Protein AF-A0A952HRX8-F1 (afdb_monomer_lite)

Secondary structure (DSSP, 8-state):
-EEEEE----TTS----SEEETTS-B----TTTSS-HHHHHH-SEEEETTEEEEGGGEEE--STTPEEEEPPTTEEEEEEPTTSBBTTT--BHHHHTTTSEEEEEEEE-S--STT----EEEEEEE-

Structure (mmCIF, N/CA/C/O backbone):
data_AF-A0A952HRX8-F1
#
_entry.id   AF-A0A952HRX8-F1
#
loop_
_atom_site.group_PDB
_atom_site.id
_atom_site.type_symbol
_atom_site.label_atom_id
_atom_site.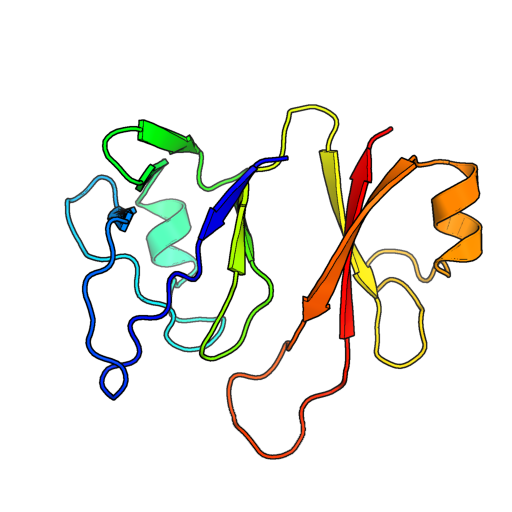label_alt_id
_atom_site.label_comp_id
_atom_site.label_asym_id
_atom_site.label_entity_id
_atom_site.label_seq_id
_atom_site.pdbx_PDB_ins_code
_atom_site.Cartn_x
_atom_site.Cartn_y
_atom_site.Cartn_z
_atom_site.occupancy
_atom_site.B_iso_or_equiv
_atom_site.auth_seq_id
_atom_site.auth_comp_id
_atom_site.auth_asym_id
_atom_site.auth_atom_id
_atom_site.pdbx_PDB_model_num
ATOM 1 N N . MET A 1 1 ? -7.896 -1.847 -7.536 1.00 89.50 1 MET A N 1
ATOM 2 C CA . MET A 1 1 ? -6.519 -1.891 -7.025 1.00 89.50 1 MET A CA 1
ATOM 3 C C . MET A 1 1 ? -5.776 -2.928 -7.821 1.00 89.50 1 MET A C 1
ATOM 5 O O . MET A 1 1 ? -6.394 -3.882 -8.295 1.00 89.50 1 MET A O 1
ATOM 9 N N . LYS A 1 2 ? -4.468 -2.755 -7.988 1.00 91.06 2 LYS A N 1
ATOM 10 C CA . LYS A 1 2 ? -3.624 -3.758 -8.633 1.00 91.06 2 LYS A CA 1
ATOM 11 C C . LYS A 1 2 ? -2.334 -3.938 -7.851 1.00 91.06 2 LYS A C 1
ATOM 13 O O . LYS A 1 2 ? -1.574 -2.990 -7.678 1.00 91.06 2 LYS A O 1
ATOM 18 N N . GLU A 1 3 ? -2.071 -5.164 -7.419 1.00 89.25 3 GLU A N 1
ATOM 19 C CA . GLU A 1 3 ? -0.755 -5.536 -6.909 1.00 89.25 3 GLU A CA 1
ATOM 20 C C . GLU A 1 3 ? 0.238 -5.567 -8.072 1.00 89.25 3 GLU A C 1
ATOM 22 O O . GLU A 1 3 ? 0.064 -6.299 -9.046 1.00 89.25 3 GLU A O 1
ATOM 27 N N . LEU A 1 4 ? 1.281 -4.750 -7.969 1.00 82.81 4 LEU A N 1
ATOM 28 C CA . LEU A 1 4 ? 2.381 -4.686 -8.931 1.00 82.81 4 LEU A CA 1
ATOM 29 C C . LEU A 1 4 ? 3.484 -5.706 -8.605 1.00 82.81 4 LEU A C 1
ATOM 31 O O . LEU A 1 4 ? 4.470 -5.813 -9.329 1.00 82.81 4 LEU A O 1
ATOM 35 N N . GLY A 1 5 ? 3.306 -6.454 -7.514 1.00 78.56 5 GLY A N 1
ATOM 36 C CA . GLY A 1 5 ? 4.221 -7.476 -7.029 1.00 78.56 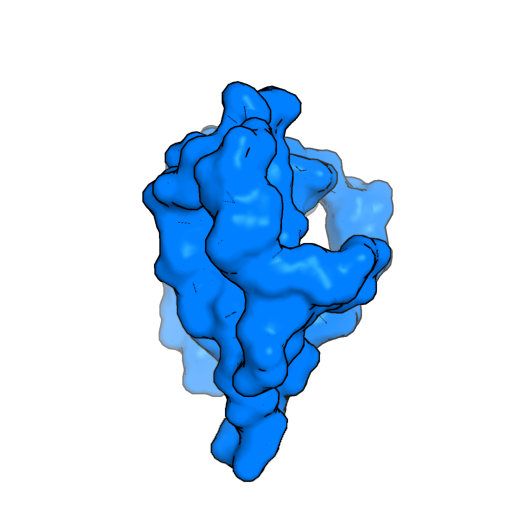5 GLY A CA 1
ATOM 37 C C . GLY A 1 5 ? 5.065 -7.021 -5.840 1.00 78.56 5 GLY A C 1
ATOM 38 O O . GLY A 1 5 ? 4.957 -5.901 -5.333 1.00 78.56 5 GLY A O 1
ATOM 39 N N . VAL A 1 6 ? 5.917 -7.935 -5.375 1.00 73.56 6 VAL A N 1
ATOM 40 C CA . VAL A 1 6 ? 6.896 -7.661 -4.320 1.00 73.56 6 VAL A CA 1
ATOM 41 C C . VAL A 1 6 ? 8.139 -7.071 -4.970 1.00 73.56 6 VAL A C 1
ATOM 43 O O . VAL A 1 6 ? 8.949 -7.794 -5.549 1.00 73.56 6 VAL A O 1
ATOM 46 N N . LEU A 1 7 ? 8.298 -5.754 -4.872 1.00 64.19 7 LEU A N 1
ATOM 47 C CA . LEU A 1 7 ? 9.476 -5.062 -5.387 1.00 64.19 7 LEU A CA 1
ATOM 48 C C . LEU A 1 7 ? 10.460 -4.911 -4.229 1.00 64.19 7 LEU A C 1
ATOM 50 O O . LEU A 1 7 ? 10.427 -3.946 -3.476 1.00 64.19 7 LEU A O 1
ATOM 54 N N . CYS A 1 8 ? 11.282 -5.940 -4.036 1.00 54.81 8 CYS A N 1
ATOM 55 C CA . CYS A 1 8 ? 12.365 -5.977 -3.062 1.00 54.81 8 CYS A CA 1
ATOM 56 C C . CYS A 1 8 ? 13.681 -6.069 -3.817 1.00 54.81 8 CYS A C 1
ATOM 58 O O . CYS A 1 8 ? 13.950 -7.100 -4.427 1.00 54.81 8 CYS A O 1
ATOM 60 N N . ASN A 1 9 ? 14.527 -5.049 -3.711 1.00 47.34 9 ASN A N 1
ATOM 61 C CA . ASN A 1 9 ? 15.869 -5.103 -4.286 1.00 47.34 9 ASN A CA 1
ATOM 62 C C . ASN A 1 9 ? 16.930 -4.667 -3.278 1.00 47.34 9 ASN A C 1
ATOM 64 O O . ASN A 1 9 ? 17.886 -3.983 -3.621 1.00 47.34 9 ASN A O 1
ATOM 68 N N . CYS A 1 10 ? 16.753 -5.076 -2.015 1.00 48.00 10 CYS A N 1
ATOM 69 C CA . CYS A 1 10 ? 17.778 -4.884 -0.999 1.00 48.00 10 CYS A CA 1
ATOM 70 C C . CYS A 1 10 ? 19.125 -5.378 -1.560 1.00 48.00 10 CYS A C 1
ATOM 72 O O . CYS A 1 10 ? 19.159 -6.429 -2.205 1.00 48.00 10 CYS A O 1
ATOM 74 N N . LYS A 1 11 ? 20.251 -4.696 -1.306 1.00 42.28 11 LYS A N 1
ATOM 75 C CA . LYS A 1 11 ? 21.569 -5.136 -1.833 1.00 42.28 11 LYS A CA 1
ATOM 76 C C . LYS A 1 11 ? 21.934 -6.594 -1.488 1.00 42.28 11 LYS A C 1
ATOM 78 O O . LYS A 1 11 ? 22.771 -7.212 -2.142 1.00 42.28 11 LYS A O 1
ATOM 83 N N . PHE A 1 12 ? 21.287 -7.151 -0.458 1.00 47.09 12 PHE A N 1
ATOM 84 C CA . PHE A 1 12 ? 21.402 -8.539 0.008 1.00 47.09 12 PHE A CA 1
ATOM 85 C C . PHE A 1 12 ? 20.334 -9.501 -0.565 1.00 47.09 12 PHE A C 1
ATOM 87 O O . PHE A 1 12 ? 20.344 -10.687 -0.255 1.00 47.09 12 PHE A O 1
ATOM 94 N N . CYS A 1 13 ? 19.376 -8.996 -1.336 1.00 47.66 13 CYS A N 1
ATOM 95 C CA . CYS A 1 13 ? 18.207 -9.657 -1.918 1.00 47.66 13 CYS A CA 1
ATOM 96 C C . CYS A 1 13 ? 18.251 -9.442 -3.422 1.00 47.66 13 CYS A C 1
ATOM 98 O O . CYS A 1 13 ? 17.333 -8.875 -4.008 1.00 47.66 13 CYS A O 1
ATOM 100 N N . ARG A 1 14 ? 19.348 -9.822 -4.068 1.00 46.44 14 ARG A N 1
ATOM 101 C CA . ARG A 1 14 ? 19.333 -9.835 -5.527 1.00 46.44 14 ARG A CA 1
ATOM 102 C C . ARG A 1 14 ? 18.168 -10.703 -5.995 1.00 46.44 14 ARG A C 1
ATOM 104 O O . ARG A 1 14 ? 18.160 -11.884 -5.662 1.00 46.44 14 ARG A O 1
ATOM 111 N N . ALA A 1 15 ? 17.268 -10.144 -6.798 1.00 45.34 15 ALA A N 1
ATOM 112 C CA . ALA A 1 15 ? 16.708 -10.829 -7.961 1.00 45.34 15 ALA A CA 1
ATOM 113 C C . ALA A 1 15 ? 15.783 -9.894 -8.750 1.00 45.34 15 ALA A C 1
ATOM 115 O O . ALA A 1 15 ? 14.789 -9.423 -8.213 1.00 45.34 15 ALA A O 1
ATOM 116 N N . ASN A 1 16 ? 16.091 -9.713 -10.040 1.00 48.50 16 ASN A N 1
ATOM 117 C CA . ASN A 1 16 ? 15.119 -9.509 -11.119 1.00 48.50 16 ASN A CA 1
ATOM 118 C C . ASN A 1 16 ? 13.860 -8.713 -10.749 1.00 48.50 16 ASN A C 1
ATOM 120 O O . ASN A 1 16 ? 12.760 -9.263 -10.748 1.00 48.50 16 ASN A O 1
ATOM 124 N N . SER A 1 17 ? 13.978 -7.412 -10.478 1.00 58.28 17 SER A N 1
ATOM 125 C CA . SER A 1 17 ? 12.769 -6.597 -10.543 1.00 58.28 17 SER A CA 1
ATOM 126 C C . SER A 1 17 ? 12.390 -6.434 -12.018 1.00 58.28 17 SER A C 1
ATOM 128 O O . SER A 1 17 ? 13.221 -6.040 -12.839 1.00 58.28 17 SER A O 1
ATOM 130 N N . ASN A 1 18 ? 11.134 -6.720 -12.359 1.00 68.62 18 ASN A N 1
ATOM 131 C CA . ASN A 1 18 ? 10.526 -6.300 -13.628 1.00 68.62 18 ASN A CA 1
ATOM 132 C C . ASN A 1 18 ? 10.061 -4.832 -13.571 1.00 68.62 18 ASN A C 1
ATOM 134 O O . ASN A 1 18 ? 9.400 -4.348 -14.489 1.00 68.62 18 ASN A O 1
ATOM 138 N N . ALA A 1 19 ? 10.388 -4.137 -12.474 1.00 73.62 19 ALA A N 1
ATOM 139 C CA . ALA A 1 19 ? 10.016 -2.762 -12.205 1.00 73.62 19 ALA A CA 1
ATOM 140 C C . ALA A 1 19 ? 11.204 -1.806 -12.379 1.00 73.62 19 ALA A C 1
ATOM 142 O O . ALA A 1 19 ? 12.290 -2.032 -11.830 1.00 73.62 19 ALA A O 1
ATOM 143 N N . ARG A 1 20 ? 10.993 -0.723 -13.122 1.00 74.06 20 ARG A N 1
ATOM 144 C CA . ARG A 1 20 ? 11.966 0.352 -13.355 1.00 74.06 20 ARG A CA 1
ATOM 145 C C . ARG A 1 20 ? 11.319 1.713 -13.124 1.00 74.06 20 ARG A C 1
ATOM 147 O O . ARG A 1 20 ? 10.121 1.862 -13.346 1.00 74.06 20 ARG A O 1
ATOM 154 N N . PHE A 1 21 ? 12.095 2.703 -12.716 1.00 75.44 21 PHE A N 1
ATOM 155 C CA . PHE A 1 21 ? 11.690 4.101 -12.816 1.00 75.44 21 PHE A CA 1
ATOM 156 C C . PHE A 1 21 ? 11.692 4.561 -14.282 1.00 75.44 21 PHE A C 1
ATOM 158 O O . PHE A 1 21 ? 12.195 3.871 -15.172 1.00 75.44 21 PHE A O 1
ATOM 165 N N . GLU A 1 22 ? 11.119 5.734 -14.550 1.00 74.12 22 GLU A N 1
ATOM 166 C CA . GLU A 1 22 ? 11.076 6.319 -15.896 1.00 74.12 22 GLU A CA 1
ATOM 167 C C . GLU A 1 22 ? 12.473 6.527 -16.502 1.00 74.12 22 GLU A C 1
ATOM 169 O O . GLU A 1 22 ? 12.655 6.345 -17.704 1.00 74.12 22 GLU A O 1
ATOM 174 N N . ASN A 1 23 ? 13.465 6.847 -15.671 1.00 72.19 23 ASN A N 1
ATOM 175 C CA . ASN A 1 23 ? 14.861 7.000 -16.080 1.00 72.19 23 ASN A CA 1
ATOM 176 C C . ASN A 1 23 ? 15.591 5.664 -16.356 1.00 72.19 23 ASN A C 1
ATOM 178 O O . ASN A 1 23 ? 16.751 5.684 -16.761 1.00 72.19 23 ASN A O 1
ATOM 182 N N . GLY A 1 24 ? 14.926 4.517 -16.168 1.00 68.06 24 GLY A N 1
ATOM 183 C CA . GLY A 1 24 ? 15.490 3.186 -16.392 1.00 68.06 24 GLY A CA 1
ATOM 184 C C . GLY A 1 24 ? 16.197 2.573 -15.182 1.00 68.06 24 GLY A C 1
ATOM 185 O O . GLY A 1 24 ? 16.638 1.425 -15.276 1.00 68.06 24 GLY A O 1
ATOM 186 N N . ASP A 1 25 ? 16.263 3.276 -14.050 1.00 68.88 25 ASP A N 1
ATOM 187 C CA . ASP A 1 25 ? 16.852 2.744 -12.823 1.00 68.88 25 ASP A CA 1
ATOM 188 C C . ASP A 1 25 ? 15.946 1.665 -12.204 1.00 68.88 25 ASP A C 1
ATOM 190 O O . ASP A 1 25 ? 14.715 1.727 -12.323 1.00 68.88 25 ASP A O 1
ATOM 194 N N . PRO A 1 26 ? 16.510 0.629 -11.558 1.00 65.38 26 PRO A N 1
ATOM 195 C CA . PRO A 1 26 ? 15.713 -0.337 -10.815 1.00 65.38 26 PRO A CA 1
ATOM 196 C C . PRO A 1 26 ? 14.936 0.342 -9.687 1.00 65.38 26 PRO A C 1
ATOM 198 O O . PRO A 1 26 ? 15.455 1.209 -8.992 1.00 65.38 26 PRO A O 1
ATOM 201 N N . VAL A 1 27 ? 13.696 -0.102 -9.465 1.00 67.56 27 VAL A N 1
ATOM 202 C CA . VAL A 1 27 ? 12.973 0.267 -8.243 1.00 67.56 27 VAL A CA 1
ATOM 203 C C . VAL A 1 27 ? 13.612 -0.481 -7.074 1.00 67.56 27 VAL A C 1
ATOM 205 O O . VAL A 1 27 ? 13.522 -1.710 -6.992 1.00 67.56 27 VAL A O 1
ATOM 208 N N . GLU A 1 28 ? 14.290 0.251 -6.194 1.00 57.19 28 GLU A N 1
ATOM 209 C CA . GLU A 1 28 ? 14.902 -0.282 -4.980 1.00 57.19 28 GLU A CA 1
ATOM 210 C C . GLU A 1 28 ? 13.959 -0.085 -3.791 1.00 57.19 28 GLU A C 1
ATOM 212 O O . GLU A 1 28 ? 13.431 0.997 -3.562 1.00 57.19 28 GLU A O 1
ATOM 217 N N . ALA A 1 29 ? 13.742 -1.149 -3.019 1.00 49.06 29 ALA A N 1
ATOM 218 C CA . ALA A 1 29 ? 13.116 -1.056 -1.704 1.00 49.06 29 ALA A CA 1
ATOM 219 C C . ALA A 1 29 ? 14.210 -1.077 -0.640 1.00 49.06 29 ALA A C 1
ATOM 221 O O . ALA A 1 29 ? 14.287 -2.011 0.157 1.00 49.06 29 ALA A O 1
ATOM 222 N N . ASP A 1 30 ? 15.101 -0.092 -0.671 1.00 46.34 30 ASP A N 1
ATOM 223 C CA . ASP A 1 30 ? 15.856 0.223 0.535 1.00 46.34 30 ASP A CA 1
ATOM 224 C C . ASP A 1 30 ? 14.983 1.143 1.390 1.00 46.34 30 ASP A C 1
ATOM 226 O O . ASP A 1 30 ? 14.284 1.995 0.839 1.00 46.34 30 ASP A O 1
ATOM 230 N N . ASP A 1 31 ? 14.990 0.860 2.704 1.00 40.06 31 ASP A N 1
ATOM 231 C CA . ASP A 1 31 ? 14.356 1.517 3.866 1.00 40.06 31 ASP A CA 1
ATOM 232 C C . ASP A 1 31 ? 13.448 2.701 3.523 1.00 40.06 31 ASP A C 1
ATOM 234 O O . ASP A 1 31 ? 13.907 3.566 2.814 1.00 40.06 31 ASP A O 1
ATOM 238 N N . TYR A 1 32 ? 12.221 2.789 4.052 1.00 38.50 32 TYR A N 1
ATOM 239 C CA . TYR A 1 32 ? 11.123 3.763 3.788 1.00 38.50 32 TYR A CA 1
ATOM 240 C C . TYR A 1 32 ? 11.472 5.212 3.309 1.00 38.50 32 TYR A C 1
ATOM 242 O O . TYR A 1 32 ? 10.621 5.896 2.750 1.00 38.50 32 TYR A O 1
ATOM 250 N N . ASN A 1 33 ? 12.715 5.666 3.480 1.00 40.88 33 ASN A N 1
ATOM 251 C CA . ASN A 1 33 ? 13.354 6.876 2.967 1.00 40.88 33 ASN A CA 1
ATOM 252 C C . ASN A 1 33 ? 14.234 6.744 1.687 1.00 40.88 33 ASN A C 1
ATOM 254 O O . ASN A 1 33 ? 14.820 7.755 1.304 1.00 40.88 33 ASN A O 1
ATOM 258 N N . THR A 1 34 ? 14.391 5.578 1.041 1.00 41.12 34 THR A N 1
ATOM 259 C CA . THR A 1 34 ? 15.378 5.360 -0.056 1.00 41.12 34 THR A CA 1
ATOM 260 C C . THR A 1 34 ? 14.801 4.999 -1.426 1.00 41.12 34 THR A C 1
ATOM 262 O O . THR A 1 34 ? 15.550 4.998 -2.394 1.00 41.12 34 THR A O 1
ATOM 265 N N . VAL A 1 35 ? 13.475 4.881 -1.565 1.00 48.53 35 VAL A N 1
ATOM 266 C CA . VAL A 1 35 ? 12.827 5.632 -2.657 1.00 48.53 35 VAL A CA 1
ATOM 267 C C . VAL A 1 35 ? 12.657 7.013 -2.073 1.00 48.53 35 VAL A C 1
ATOM 269 O O . VAL A 1 35 ? 11.631 7.331 -1.468 1.00 48.53 35 VAL A O 1
ATOM 272 N N . SER A 1 36 ? 13.748 7.765 -2.065 1.00 45.09 36 SER A N 1
ATOM 273 C CA . SER A 1 36 ? 13.757 9.036 -1.365 1.00 45.09 36 SER A CA 1
ATOM 274 C C . SER A 1 36 ? 12.650 9.907 -1.952 1.00 45.09 36 SER A C 1
ATOM 276 O O . SER A 1 36 ? 12.265 9.751 -3.110 1.00 45.09 36 SER A O 1
ATOM 278 N N . LEU A 1 37 ? 12.083 10.822 -1.170 1.00 43.56 37 LEU A N 1
ATOM 279 C CA . LEU A 1 37 ? 11.151 11.829 -1.699 1.00 43.56 37 LEU A CA 1
ATOM 280 C C . LEU A 1 37 ? 11.684 12.469 -3.006 1.00 43.56 37 LEU A C 1
ATOM 282 O O . LEU A 1 37 ? 10.907 12.781 -3.902 1.00 43.56 37 LEU A O 1
ATOM 286 N N . TYR A 1 38 ? 13.010 12.511 -3.160 1.00 41.41 38 TYR A N 1
ATOM 287 C CA . TYR A 1 38 ? 13.755 12.827 -4.378 1.00 41.41 38 TYR A CA 1
ATOM 288 C C . TYR A 1 38 ? 13.368 12.003 -5.625 1.00 41.41 38 TYR A C 1
ATOM 290 O O . TYR A 1 38 ? 13.234 12.563 -6.710 1.00 41.41 38 TYR A O 1
ATOM 298 N N . ASP A 1 39 ? 13.172 10.689 -5.502 1.00 54.44 39 ASP A N 1
ATOM 299 C CA . ASP A 1 39 ? 12.791 9.809 -6.610 1.00 54.44 39 ASP A CA 1
ATOM 300 C C . ASP A 1 39 ? 11.323 10.002 -6.990 1.00 54.44 39 ASP A C 1
ATOM 302 O O . ASP A 1 39 ? 10.988 9.894 -8.169 1.00 54.44 39 ASP A O 1
ATOM 306 N N . ARG A 1 40 ? 10.462 10.362 -6.021 1.00 54.47 40 ARG A N 1
ATOM 307 C CA . ARG A 1 40 ? 9.056 10.730 -6.270 1.00 54.47 40 ARG A CA 1
ATOM 308 C C . ARG A 1 40 ? 8.907 12.076 -6.968 1.00 54.47 40 ARG A C 1
ATOM 310 O O . ARG A 1 40 ? 8.029 12.229 -7.810 1.00 54.47 40 ARG A O 1
ATOM 317 N N . GLU A 1 41 ? 9.758 13.037 -6.632 1.00 54.78 41 GLU A N 1
ATOM 318 C CA . GLU A 1 41 ? 9.767 14.353 -7.277 1.00 54.78 41 GLU A CA 1
ATOM 319 C C . GLU A 1 41 ? 10.363 14.303 -8.689 1.00 54.78 41 GLU A C 1
ATOM 321 O O . GLU A 1 41 ? 9.943 15.061 -9.565 1.00 54.78 41 GLU A O 1
ATOM 326 N N . LYS A 1 42 ? 11.315 13.394 -8.939 1.00 61.88 42 LYS A N 1
ATOM 327 C CA . LYS A 1 42 ? 11.967 13.251 -10.247 1.00 61.88 42 LYS A CA 1
ATOM 328 C C . LYS A 1 42 ? 11.269 12.294 -11.206 1.00 61.88 42 LYS A C 1
ATOM 330 O O . LYS A 1 42 ? 11.345 12.517 -12.413 1.00 61.88 42 LYS A O 1
ATOM 335 N N . ASN A 1 43 ? 10.605 11.250 -10.709 1.00 67.12 43 ASN A N 1
ATOM 336 C CA . ASN A 1 43 ? 9.975 10.234 -11.549 1.00 67.12 43 ASN A CA 1
ATOM 337 C C . ASN A 1 43 ? 8.453 10.315 -11.467 1.00 67.12 43 ASN A C 1
ATOM 339 O O . ASN A 1 43 ? 7.857 10.193 -10.400 1.00 67.12 43 ASN A O 1
ATOM 343 N N . LYS A 1 44 ? 7.802 10.444 -12.625 1.00 79.44 44 LYS A N 1
ATOM 344 C CA . LYS A 1 44 ? 6.335 10.485 -12.702 1.00 79.44 44 LYS A CA 1
ATOM 345 C C . LYS A 1 44 ? 5.707 9.093 -12.640 1.00 79.44 44 LYS A C 1
ATOM 347 O O . LYS A 1 44 ? 4.563 8.947 -12.205 1.00 79.44 44 LYS A O 1
ATOM 352 N N . TYR A 1 45 ? 6.450 8.074 -13.072 1.00 82.81 45 TYR A N 1
ATOM 353 C CA . TYR A 1 45 ? 5.948 6.718 -13.253 1.00 82.81 45 TYR A CA 1
ATOM 354 C C . TYR A 1 45 ? 6.953 5.665 -12.795 1.00 82.81 45 TYR A C 1
ATOM 356 O O . TYR A 1 45 ? 8.167 5.870 -12.872 1.00 82.81 45 TYR A O 1
ATOM 364 N N . ILE A 1 46 ? 6.425 4.499 -12.434 1.00 82.19 46 ILE A N 1
ATOM 365 C CA . ILE A 1 46 ? 7.166 3.239 -12.491 1.00 82.19 46 ILE A CA 1
ATOM 366 C C . ILE A 1 46 ? 6.662 2.418 -13.672 1.00 82.19 46 ILE A C 1
ATOM 368 O O . ILE A 1 46 ? 5.480 2.447 -14.009 1.00 82.19 46 ILE A O 1
ATOM 372 N N . ILE A 1 47 ? 7.561 1.688 -14.310 1.00 84.94 47 ILE A N 1
ATOM 373 C CA . ILE A 1 47 ? 7.271 0.764 -15.395 1.00 84.94 47 ILE A CA 1
ATOM 374 C C . ILE A 1 47 ? 7.371 -0.636 -14.818 1.00 84.94 47 ILE A C 1
ATOM 376 O O . ILE A 1 47 ? 8.454 -1.027 -14.398 1.00 84.94 47 ILE A O 1
ATOM 380 N N . VAL A 1 48 ? 6.272 -1.383 -14.812 1.00 84.25 48 VAL A N 1
ATOM 381 C CA . VAL A 1 48 ? 6.234 -2.786 -14.376 1.00 84.25 48 VAL A CA 1
ATOM 382 C C . VAL A 1 48 ? 5.724 -3.622 -15.537 1.00 84.25 48 VAL A C 1
ATOM 384 O O . VAL A 1 48 ? 4.647 -3.338 -16.064 1.00 84.25 48 VAL A O 1
ATOM 387 N N . ASP A 1 49 ? 6.522 -4.599 -15.975 1.00 84.50 49 ASP A N 1
ATOM 388 C CA . ASP A 1 49 ? 6.215 -5.457 -17.133 1.00 84.50 49 ASP A CA 1
ATOM 389 C C . ASP A 1 49 ? 5.830 -4.649 -18.395 1.00 84.50 49 ASP A C 1
ATOM 391 O O . ASP A 1 49 ? 4.916 -4.995 -19.140 1.00 84.50 49 ASP A O 1
ATOM 395 N N . GLY A 1 50 ? 6.506 -3.515 -18.618 1.00 85.19 50 GLY A N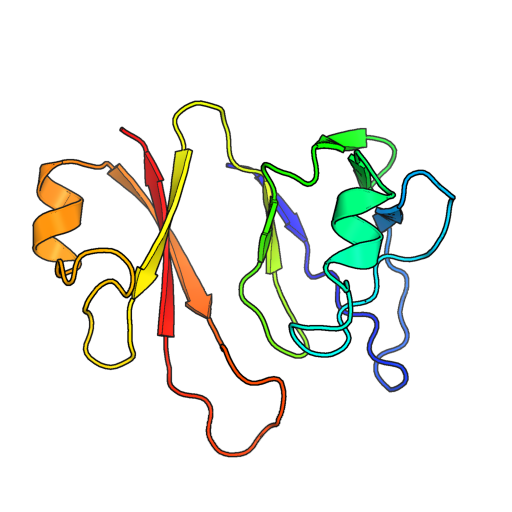 1
ATOM 396 C CA . GLY A 1 50 ? 6.266 -2.620 -19.759 1.00 85.19 50 GLY A CA 1
ATOM 397 C C . GLY A 1 50 ? 5.085 -1.6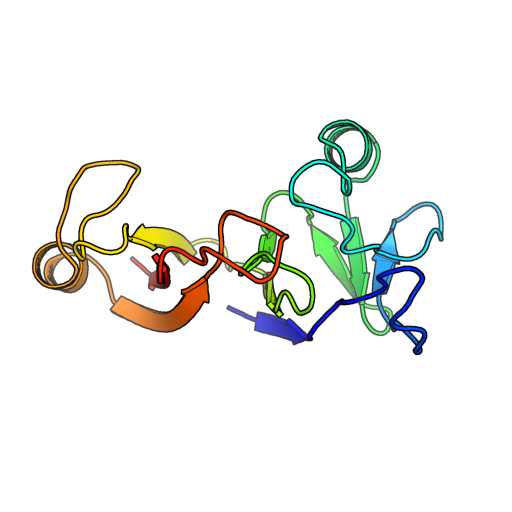52 -19.606 1.00 85.19 50 GLY A C 1
ATOM 398 O O . GLY A 1 50 ? 4.884 -0.804 -20.474 1.00 85.19 50 GLY A O 1
ATOM 399 N N . VAL A 1 51 ? 4.331 -1.715 -18.505 1.00 89.56 51 VAL A N 1
ATOM 400 C CA . VAL A 1 51 ? 3.187 -0.829 -18.235 1.00 89.56 51 VAL A CA 1
ATOM 401 C C . VAL A 1 51 ? 3.586 0.293 -17.279 1.00 89.56 51 VAL A C 1
ATOM 403 O O . VAL A 1 51 ? 4.189 0.036 -16.240 1.00 89.56 51 VAL A O 1
ATOM 406 N N . LYS A 1 52 ? 3.228 1.540 -17.614 1.00 89.56 52 LYS A N 1
ATOM 407 C CA . LYS A 1 52 ? 3.475 2.728 -16.779 1.00 89.56 52 LYS A CA 1
ATOM 408 C C . LYS A 1 52 ? 2.384 2.901 -15.719 1.00 89.56 52 LYS A C 1
ATOM 410 O O . LYS A 1 52 ? 1.212 3.021 -16.064 1.00 89.56 52 LYS A O 1
ATOM 415 N N . TYR A 1 53 ? 2.788 3.020 -14.458 1.00 87.88 53 TYR A N 1
ATOM 416 C CA . TYR A 1 53 ? 1.923 3.323 -13.318 1.00 87.88 53 TYR A CA 1
ATOM 417 C C . TYR A 1 53 ? 2.344 4.650 -12.670 1.00 87.88 53 TYR A C 1
ATOM 419 O O . TYR A 1 53 ? 3.518 4.796 -12.319 1.00 87.88 53 TYR A O 1
ATOM 427 N N . PRO A 1 54 ? 1.428 5.624 -12.511 1.00 87.88 54 PRO A N 1
ATOM 428 C CA . PRO A 1 54 ? 1.704 6.892 -11.838 1.00 87.88 54 PRO A CA 1
ATOM 429 C C . PRO A 1 54 ? 2.150 6.699 -10.387 1.00 87.88 54 PRO A C 1
ATOM 431 O O . PRO A 1 54 ? 1.437 6.100 -9.581 1.00 87.88 54 PRO A O 1
ATOM 434 N N . LEU A 1 55 ? 3.316 7.243 -10.039 1.00 81.56 55 LEU A N 1
ATOM 435 C CA . LEU A 1 55 ? 3.936 7.022 -8.729 1.00 81.56 55 LEU A CA 1
ATOM 436 C C . LEU A 1 55 ? 3.146 7.663 -7.573 1.00 81.56 55 LEU A C 1
ATOM 438 O O . LEU A 1 55 ? 3.155 7.151 -6.459 1.00 81.56 55 LEU A O 1
ATOM 442 N N . ASN A 1 56 ? 2.397 8.736 -7.840 1.00 82.81 56 ASN A N 1
ATOM 443 C CA . ASN A 1 56 ? 1.520 9.392 -6.862 1.00 82.81 56 ASN A CA 1
ATOM 444 C C . ASN A 1 56 ? 0.301 8.550 -6.442 1.00 82.81 56 ASN A C 1
ATOM 446 O O . ASN A 1 56 ? -0.370 8.900 -5.477 1.00 82.81 56 ASN A O 1
ATOM 450 N N . ARG A 1 57 ? 0.006 7.463 -7.163 1.00 87.31 57 ARG A N 1
ATOM 451 C CA . ARG A 1 57 ? -1.100 6.533 -6.880 1.00 87.31 57 ARG A CA 1
ATOM 452 C C . ARG A 1 57 ? -0.608 5.169 -6.418 1.00 87.31 57 ARG A C 1
ATOM 454 O O . ARG A 1 57 ? -1.362 4.200 -6.411 1.00 87.31 57 ARG A O 1
ATOM 461 N N . ILE A 1 58 ? 0.670 5.085 -6.068 1.00 84.88 58 ILE A N 1
ATOM 462 C CA . ILE A 1 58 ? 1.299 3.856 -5.619 1.00 84.88 58 ILE A CA 1
ATOM 463 C C . ILE A 1 58 ? 1.563 3.941 -4.126 1.00 84.88 58 ILE A C 1
ATOM 465 O O . ILE A 1 58 ? 2.188 4.878 -3.625 1.00 84.88 58 ILE A O 1
ATOM 469 N N . VAL A 1 59 ? 1.105 2.913 -3.426 1.00 83.38 59 VAL A N 1
ATOM 470 C CA . VAL A 1 59 ? 1.384 2.680 -2.012 1.00 83.38 59 VAL A CA 1
ATOM 471 C C . VAL A 1 59 ? 2.112 1.357 -1.860 1.00 83.38 59 VAL A C 1
ATOM 473 O O . VAL A 1 59 ? 2.124 0.526 -2.770 1.00 83.38 59 VAL A O 1
ATOM 476 N N . HIS A 1 60 ? 2.757 1.159 -0.717 1.00 81.12 60 HIS A N 1
ATOM 477 C CA . HIS A 1 60 ? 3.523 -0.052 -0.490 1.00 81.12 60 HIS A CA 1
ATOM 478 C C . HIS A 1 60 ? 3.499 -0.459 0.985 1.00 81.12 60 HIS A C 1
ATOM 480 O O . HIS A 1 60 ? 3.457 0.398 1.868 1.00 81.12 60 HIS A O 1
ATOM 486 N N . THR A 1 61 ? 3.541 -1.760 1.266 1.00 76.62 61 THR A N 1
ATOM 487 C CA . THR A 1 61 ? 3.386 -2.297 2.634 1.00 76.62 61 THR A CA 1
ATOM 488 C C . THR A 1 61 ? 4.588 -2.029 3.551 1.00 76.62 61 THR A C 1
ATOM 490 O O . THR A 1 61 ? 4.494 -2.177 4.768 1.00 76.62 61 THR A O 1
ATOM 493 N N . GLY A 1 62 ? 5.708 -1.572 2.990 1.00 71.19 62 GLY A N 1
ATOM 494 C CA . GLY A 1 62 ? 6.923 -1.235 3.727 1.00 71.19 62 GLY A CA 1
ATOM 495 C C . GLY A 1 62 ? 7.801 -2.450 4.040 1.00 71.19 62 GLY A C 1
ATOM 496 O O . GLY A 1 62 ? 7.453 -3.603 3.781 1.00 71.19 62 GLY A O 1
ATOM 497 N N . GLY A 1 63 ? 8.990 -2.182 4.581 1.00 63.16 63 GLY A N 1
ATOM 498 C CA . GLY A 1 63 ? 9.984 -3.203 4.912 1.00 63.16 63 GLY A CA 1
ATOM 499 C C . GLY A 1 63 ? 10.711 -3.818 3.707 1.00 63.16 63 GLY A C 1
ATOM 500 O O . GLY A 1 63 ? 10.554 -3.414 2.558 1.00 63.16 63 GLY A O 1
ATOM 501 N N . ARG A 1 64 ? 11.539 -4.832 3.997 1.00 59.53 64 ARG A N 1
ATOM 502 C CA . ARG A 1 64 ? 12.447 -5.469 3.027 1.00 59.53 64 ARG A CA 1
ATOM 503 C C . ARG A 1 64 ? 11.705 -6.149 1.874 1.00 59.53 64 ARG A C 1
ATOM 505 O O . ARG A 1 64 ? 12.233 -6.182 0.780 1.00 59.53 64 ARG A O 1
ATOM 512 N N . ARG A 1 65 ? 10.504 -6.693 2.101 1.00 64.44 65 ARG A N 1
ATOM 513 C CA . ARG A 1 65 ? 9.655 -7.346 1.084 1.00 64.44 65 ARG A CA 1
ATOM 514 C C . ARG A 1 65 ? 8.318 -6.627 0.957 1.00 64.44 65 ARG A C 1
ATOM 516 O O . ARG A 1 65 ? 7.273 -7.181 1.278 1.00 64.44 65 ARG A O 1
ATOM 523 N N . SER A 1 66 ? 8.388 -5.380 0.514 1.00 73.00 66 SER A N 1
ATOM 524 C CA . SER A 1 66 ? 7.213 -4.536 0.343 1.00 73.00 66 SER A CA 1
ATOM 525 C C . SER A 1 66 ? 6.395 -4.972 -0.877 1.00 73.00 66 SER A C 1
ATOM 527 O O . SER A 1 66 ? 6.943 -5.130 -1.972 1.00 73.00 66 SER A O 1
ATOM 529 N N . VAL A 1 67 ? 5.088 -5.159 -0.697 1.00 80.00 67 VAL A N 1
ATOM 530 C CA . VAL A 1 67 ? 4.135 -5.310 -1.802 1.00 80.00 67 VAL A CA 1
ATOM 531 C C . VAL A 1 67 ? 3.813 -3.915 -2.309 1.00 80.00 67 VAL A C 1
ATOM 533 O O . VAL A 1 67 ? 3.414 -3.057 -1.525 1.00 80.00 67 VAL A O 1
ATOM 536 N N . TRP A 1 68 ? 4.000 -3.687 -3.605 1.00 83.56 68 TRP A N 1
ATOM 537 C CA . TRP A 1 68 ? 3.670 -2.423 -4.255 1.00 83.56 68 TRP A CA 1
ATOM 538 C C . TRP A 1 68 ? 2.285 -2.513 -4.879 1.00 83.56 68 TRP A C 1
ATOM 540 O O . TRP A 1 68 ? 1.958 -3.486 -5.559 1.00 83.56 68 TRP A O 1
ATOM 550 N N . ILE A 1 69 ? 1.460 -1.504 -4.629 1.00 87.69 69 ILE A N 1
ATOM 551 C CA . ILE A 1 69 ? 0.031 -1.529 -4.922 1.00 87.69 69 ILE A CA 1
ATOM 552 C C . ILE A 1 69 ? -0.320 -0.236 -5.648 1.00 87.69 69 ILE A C 1
ATOM 554 O O . ILE A 1 69 ? -0.079 0.855 -5.136 1.00 87.69 69 ILE A O 1
ATOM 558 N N . PHE A 1 70 ? -0.895 -0.361 -6.839 1.00 91.44 70 PHE A N 1
ATOM 559 C CA . PHE A 1 70 ? -1.503 0.748 -7.562 1.00 91.44 70 PHE A CA 1
ATOM 560 C C . PHE A 1 70 ? -2.970 0.909 -7.147 1.00 91.44 70 PHE A C 1
ATOM 562 O O . PHE A 1 70 ? -3.731 -0.066 -7.147 1.00 91.44 70 PHE A O 1
ATOM 569 N N . LEU A 1 71 ? -3.350 2.142 -6.813 1.00 92.25 71 LEU A N 1
ATOM 570 C CA . LEU A 1 71 ? -4.703 2.526 -6.421 1.00 92.25 71 LEU A CA 1
ATOM 571 C C . LEU A 1 71 ? -5.478 3.103 -7.610 1.00 92.25 71 LEU A C 1
ATOM 573 O O . LEU A 1 71 ? -4.992 3.996 -8.316 1.00 92.25 71 LEU A O 1
ATOM 577 N N . GLU A 1 72 ? -6.701 2.616 -7.815 1.00 93.50 72 GLU A N 1
ATOM 578 C CA . GLU A 1 72 ? -7.669 3.188 -8.756 1.00 93.50 72 GLU A CA 1
ATOM 579 C C . GLU A 1 72 ? -8.230 4.539 -8.249 1.00 93.50 72 GLU A C 1
ATOM 581 O O . GLU A 1 72 ? -7.938 4.953 -7.134 1.00 93.50 72 GLU A O 1
ATOM 586 N N . GLU A 1 73 ? -8.984 5.285 -9.071 1.00 88.56 73 GLU A N 1
ATOM 587 C CA . GLU A 1 73 ? -9.338 6.692 -8.763 1.00 88.56 73 GLU A CA 1
ATOM 588 C C . GLU A 1 73 ? -10.174 6.858 -7.489 1.00 88.56 73 GLU A C 1
ATOM 590 O O . GLU A 1 73 ? -10.075 7.881 -6.820 1.00 88.56 73 GLU A O 1
ATOM 595 N N . ASN A 1 74 ? -10.956 5.836 -7.145 1.00 92.31 74 ASN A N 1
ATOM 596 C CA . ASN A 1 74 ? -11.840 5.825 -5.978 1.00 92.31 74 ASN A CA 1
ATOM 597 C C . ASN A 1 74 ? -11.286 4.969 -4.833 1.00 92.31 74 ASN A C 1
ATOM 599 O O . ASN A 1 74 ? -12.038 4.567 -3.946 1.00 92.31 74 ASN A O 1
ATOM 603 N N . GLU A 1 75 ? -9.995 4.642 -4.883 1.00 93.69 75 GLU A N 1
ATOM 604 C CA . GLU A 1 75 ? -9.337 3.793 -3.900 1.00 93.69 75 GLU A CA 1
ATOM 605 C C . GLU A 1 75 ? -8.339 4.589 -3.078 1.00 93.69 75 GLU A C 1
ATOM 607 O O . GLU A 1 75 ? -7.580 5.414 -3.589 1.00 93.69 75 GLU A O 1
ATOM 612 N N . GLU A 1 76 ? -8.313 4.298 -1.787 1.00 91.38 76 GLU A N 1
ATOM 613 C CA . GLU A 1 76 ? -7.384 4.906 -0.853 1.00 91.38 76 GLU A CA 1
ATOM 614 C C . GLU A 1 76 ? -6.746 3.847 0.043 1.00 91.38 76 GLU A C 1
ATOM 616 O O . GLU A 1 76 ? -7.229 2.718 0.171 1.00 91.38 76 GLU A O 1
ATOM 621 N N . ALA A 1 77 ? -5.609 4.207 0.630 1.00 90.38 77 ALA A N 1
ATOM 622 C CA . ALA A 1 77 ? -4.880 3.342 1.535 1.00 90.38 77 ALA A CA 1
ATOM 623 C C . ALA A 1 77 ? -4.900 3.936 2.942 1.00 90.38 77 ALA A C 1
ATOM 625 O O . ALA A 1 77 ? -4.428 5.053 3.156 1.00 90.38 77 ALA A O 1
ATOM 626 N N . ILE A 1 78 ? -5.414 3.172 3.900 1.00 89.88 78 ILE A N 1
ATOM 627 C CA . ILE A 1 78 ? -5.507 3.574 5.300 1.00 89.88 78 ILE A CA 1
ATOM 628 C C . ILE A 1 78 ? -4.571 2.692 6.113 1.00 89.88 78 ILE A C 1
ATOM 630 O O . ILE A 1 78 ? -4.711 1.471 6.146 1.00 89.88 78 ILE A O 1
ATOM 634 N N . LEU A 1 79 ? -3.602 3.309 6.786 1.00 88.50 79 LEU A N 1
ATOM 635 C CA . LEU A 1 79 ? -2.678 2.596 7.658 1.00 88.50 79 LEU A CA 1
ATOM 636 C C . LEU A 1 79 ? -3.216 2.582 9.088 1.00 88.50 79 LEU A C 1
ATOM 638 O O . LEU A 1 79 ? -3.349 3.628 9.724 1.00 88.50 79 LEU A O 1
ATOM 642 N N . LEU A 1 80 ? -3.474 1.390 9.610 1.00 89.12 80 LEU A N 1
ATOM 643 C CA . LEU A 1 80 ? -3.807 1.157 11.004 1.00 89.12 80 LEU A CA 1
ATOM 644 C C . LEU A 1 80 ? -2.539 0.911 11.824 1.00 89.12 80 LEU A C 1
ATOM 646 O O . LEU A 1 80 ? -1.644 0.155 11.444 1.00 89.12 80 LEU A O 1
ATOM 650 N N . SER A 1 81 ? -2.488 1.531 12.996 1.00 87.00 81 SER A N 1
ATOM 651 C CA . SER A 1 81 ? -1.537 1.224 14.060 1.00 87.00 81 SER A CA 1
ATOM 652 C C . SER A 1 81 ? -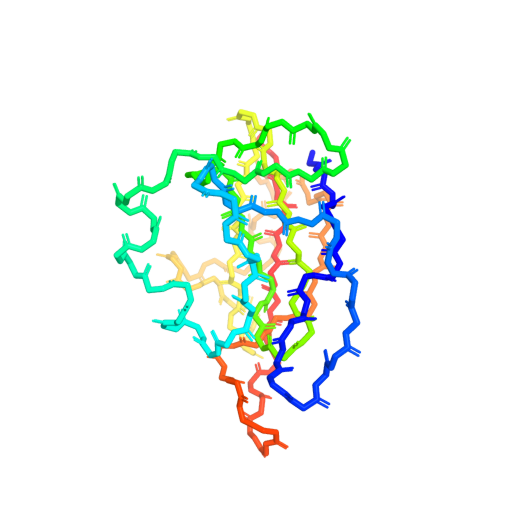1.695 -0.211 14.560 1.00 87.00 81 SER A C 1
ATOM 654 O O . SER A 1 81 ? -2.737 -0.836 14.384 1.00 87.00 81 SER A O 1
ATOM 656 N N . SER A 1 82 ? -0.700 -0.704 15.299 1.00 84.31 82 SER A N 1
ATOM 657 C CA . S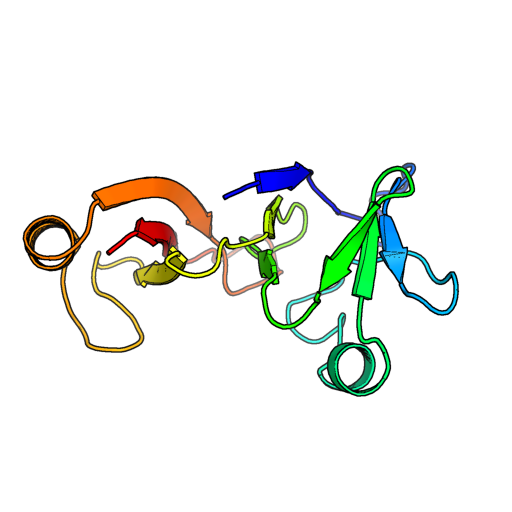ER A 1 82 ? -0.775 -2.009 15.974 1.00 84.31 82 SER A CA 1
ATOM 658 C C . SER A 1 82 ? -1.883 -2.119 17.023 1.00 84.31 82 SER A C 1
ATOM 660 O O . SER A 1 82 ? -2.149 -3.199 17.537 1.00 84.31 82 SER A O 1
ATOM 662 N N . LYS A 1 83 ? -2.544 -1.001 17.343 1.00 86.06 83 LYS A N 1
ATOM 663 C CA . LYS A 1 83 ? -3.730 -0.944 18.201 1.00 86.06 83 LYS A CA 1
ATOM 664 C C . LYS A 1 83 ? -5.043 -0.953 17.402 1.00 86.06 83 LYS A C 1
ATOM 666 O O . LYS A 1 83 ? -6.090 -0.709 17.990 1.00 86.06 83 LYS A O 1
ATOM 671 N N . GLY A 1 84 ? -4.993 -1.163 16.083 1.00 87.31 84 GLY A N 1
ATOM 672 C CA . GLY A 1 84 ? -6.169 -1.233 15.207 1.00 87.31 84 GLY A CA 1
ATOM 673 C C . GLY A 1 84 ? -6.802 0.118 14.859 1.00 87.31 84 GLY A C 1
ATOM 674 O O . GLY A 1 84 ? -7.936 0.152 14.395 1.00 87.31 84 GLY A O 1
ATOM 675 N N . LYS A 1 85 ? -6.094 1.232 15.090 1.00 90.75 85 LYS A N 1
ATOM 676 C CA . LYS A 1 85 ? -6.582 2.593 14.796 1.00 90.75 85 LYS A CA 1
ATOM 677 C C . LYS A 1 85 ? -5.795 3.256 13.681 1.00 90.75 85 LYS A C 1
ATOM 679 O O . LYS A 1 85 ? -4.565 3.199 13.718 1.00 90.75 85 LYS A O 1
ATOM 684 N N . SER A 1 86 ? -6.490 3.915 12.763 1.00 89.19 86 SER A N 1
ATOM 685 C CA . SER A 1 86 ? -5.935 4.696 11.657 1.00 89.19 86 SER A CA 1
ATOM 686 C C . SER A 1 86 ? -4.974 5.777 12.151 1.00 89.19 86 SER A C 1
ATOM 688 O O . SER A 1 86 ? -5.267 6.498 13.106 1.00 89.19 86 SER A O 1
ATOM 690 N N . PHE A 1 87 ? -3.820 5.899 11.494 1.00 81.50 87 PHE A N 1
ATOM 691 C CA . PHE A 1 87 ? -2.859 6.974 11.761 1.00 81.50 87 PHE A CA 1
ATOM 692 C C . PHE A 1 87 ? -3.344 8.346 11.293 1.00 81.50 87 PHE A C 1
ATOM 694 O O . PHE A 1 87 ? -2.877 9.356 11.814 1.00 81.50 87 PHE A O 1
ATOM 701 N N . THR A 1 88 ? -4.251 8.385 10.317 1.00 79.25 88 THR A N 1
ATOM 702 C CA . THR A 1 88 ? -4.689 9.632 9.682 1.00 79.25 88 THR A CA 1
ATOM 703 C C . THR A 1 88 ? -5.765 10.335 10.504 1.00 79.25 88 THR A C 1
ATOM 705 O O . THR A 1 88 ? -5.735 11.552 10.651 1.00 79.25 88 THR A O 1
ATOM 708 N N . ASP A 1 89 ? -6.711 9.574 11.052 1.00 86.12 89 ASP A N 1
ATOM 709 C CA . ASP A 1 89 ? -7.932 10.109 11.671 1.00 86.12 89 ASP A CA 1
ATOM 710 C C . ASP A 1 89 ? -8.368 9.364 12.946 1.00 86.12 89 ASP A C 1
ATOM 712 O O . ASP A 1 89 ? -9.353 9.739 13.577 1.00 86.12 89 ASP A O 1
ATOM 716 N N . GLY A 1 90 ? -7.633 8.330 13.369 1.00 89.94 90 GLY A N 1
ATOM 717 C CA . GLY A 1 90 ? -7.901 7.601 14.609 1.00 89.94 90 GLY A CA 1
ATOM 718 C C . GLY A 1 90 ? -9.060 6.603 14.552 1.00 89.94 90 GLY A C 1
ATOM 719 O O . GLY A 1 90 ? -9.311 5.956 15.575 1.00 89.94 90 GLY A O 1
ATOM 720 N N . ARG A 1 91 ? -9.723 6.444 13.396 1.00 93.75 91 ARG A N 1
ATOM 721 C CA . ARG A 1 91 ? -10.837 5.501 13.215 1.00 93.75 91 ARG A CA 1
ATOM 722 C C . ARG A 1 91 ? -10.397 4.049 13.368 1.00 93.75 91 ARG A C 1
ATOM 724 O O . ARG A 1 91 ? -9.276 3.693 12.989 1.00 93.75 91 ARG A O 1
ATOM 731 N N . THR A 1 92 ? -11.266 3.206 13.917 1.00 94.12 92 THR A N 1
ATOM 732 C CA . THR A 1 92 ? -11.066 1.751 13.914 1.00 94.12 92 THR A CA 1
ATOM 733 C C . THR A 1 92 ? -11.451 1.151 12.567 1.00 94.12 92 THR A C 1
ATOM 735 O O . THR A 1 92 ? -12.097 1.793 11.736 1.00 94.12 92 THR A O 1
ATOM 738 N N . LYS A 1 93 ? -11.073 -0.110 12.347 1.00 93.00 93 LYS A N 1
ATOM 739 C CA . LYS A 1 93 ? -11.480 -0.851 11.151 1.00 93.00 93 LYS A CA 1
ATOM 740 C C . LYS A 1 93 ? -13.005 -0.902 11.006 1.00 93.00 93 LYS A C 1
ATOM 742 O O . LYS A 1 93 ? -13.514 -0.618 9.930 1.00 93.00 93 LYS A O 1
ATOM 747 N N . GLU A 1 94 ? -13.725 -1.171 12.091 1.00 94.06 94 GLU A N 1
ATOM 748 C CA . GLU A 1 94 ? -15.191 -1.264 12.090 1.00 94.06 94 GLU A CA 1
ATOM 749 C C . GLU A 1 94 ? -15.865 0.077 11.763 1.00 94.06 94 GLU A C 1
ATOM 751 O O . GLU A 1 94 ? -16.987 0.114 11.263 1.00 94.06 94 GLU A O 1
ATOM 756 N N . GLU A 1 95 ? -15.215 1.200 12.075 1.00 94.62 95 GLU A N 1
ATOM 757 C CA . GLU A 1 95 ? -15.700 2.529 11.698 1.00 94.62 95 GLU A CA 1
ATOM 758 C C . GLU A 1 95 ? -15.456 2.809 10.213 1.00 94.62 95 GLU A C 1
ATOM 760 O O . GLU A 1 95 ? -16.323 3.376 9.554 1.00 94.62 95 GLU A O 1
ATOM 765 N N . ILE A 1 96 ? -14.319 2.363 9.673 1.00 94.00 96 ILE A N 1
ATOM 766 C CA . ILE A 1 96 ? -13.991 2.475 8.246 1.00 94.00 96 ILE A CA 1
ATOM 767 C C . ILE A 1 96 ? -14.953 1.628 7.400 1.00 94.00 96 ILE A C 1
ATOM 769 O O . ILE A 1 96 ? -15.476 2.122 6.406 1.00 94.00 96 ILE A O 1
ATOM 773 N N . GLU A 1 97 ? -15.259 0.397 7.818 1.00 94.50 97 GLU A N 1
ATOM 774 C CA . GLU A 1 97 ? -16.166 -0.525 7.105 1.00 94.50 97 GLU A CA 1
ATOM 775 C C . GLU A 1 97 ? -17.598 0.009 6.933 1.00 94.50 97 GLU A C 1
ATOM 777 O O . GLU A 1 97 ? -18.344 -0.477 6.086 1.00 94.50 97 GLU A O 1
ATOM 782 N N . LYS A 1 98 ? -18.009 1.012 7.718 1.00 94.44 98 LYS A N 1
ATOM 783 C CA . LYS A 1 98 ? -19.332 1.643 7.571 1.00 94.44 98 LYS A CA 1
ATOM 784 C C . LYS A 1 98 ? -19.413 2.593 6.382 1.00 94.44 98 LYS A C 1
ATOM 786 O O . LYS A 1 98 ? -20.507 2.839 5.883 1.00 94.44 98 LYS A O 1
ATOM 791 N N . GLU A 1 99 ? -18.283 3.163 5.983 1.00 92.56 99 GLU A N 1
ATOM 792 C CA . GLU A 1 99 ? -18.195 4.188 4.939 1.00 92.56 99 GLU A CA 1
ATOM 793 C C . GLU A 1 99 ? -17.499 3.677 3.676 1.00 92.56 99 GLU A C 1
ATOM 795 O O . GLU A 1 99 ? -17.632 4.287 2.619 1.00 92.56 99 GLU A O 1
ATOM 800 N N . TYR A 1 100 ? -16.759 2.574 3.790 1.00 94.38 100 TYR A N 1
ATOM 801 C CA . TYR A 1 100 ? -15.886 2.070 2.747 1.00 94.38 100 TYR A CA 1
ATOM 802 C C . TYR A 1 100 ? -15.990 0.557 2.586 1.00 94.38 100 TYR A C 1
ATOM 804 O O . TYR A 1 100 ? -16.087 -0.191 3.558 1.00 94.38 100 TYR A O 1
ATOM 812 N N . GLU A 1 101 ? -15.836 0.097 1.349 1.00 95.81 101 GLU A N 1
ATOM 813 C CA . GLU A 1 101 ? -15.566 -1.302 1.041 1.00 95.81 101 GLU A CA 1
ATOM 814 C C . GLU A 1 101 ? -14.072 -1.594 1.254 1.00 95.81 101 GLU A C 1
ATOM 816 O O . GLU A 1 101 ? -13.212 -0.986 0.611 1.00 95.81 101 GLU A O 1
ATOM 821 N N . ILE A 1 102 ? -13.738 -2.540 2.138 1.00 94.69 102 ILE A N 1
ATOM 822 C CA . ILE A 1 102 ? -12.359 -3.025 2.278 1.00 94.69 102 ILE A CA 1
ATOM 823 C C . ILE A 1 102 ? -12.065 -3.998 1.135 1.00 94.69 102 ILE A C 1
ATOM 825 O O . ILE A 1 102 ? -12.576 -5.115 1.104 1.00 94.69 102 ILE A O 1
ATOM 829 N N . LEU A 1 103 ? -11.193 -3.589 0.215 1.00 94.88 103 LEU A N 1
ATOM 830 C CA . LEU A 1 103 ? -10.768 -4.422 -0.907 1.00 94.88 103 LEU A CA 1
ATOM 831 C C . LEU A 1 103 ? -9.699 -5.432 -0.491 1.00 94.88 103 LEU A C 1
ATOM 833 O O . LEU A 1 103 ? -9.687 -6.563 -0.982 1.00 94.88 103 LEU A O 1
ATOM 837 N N . LYS A 1 104 ? -8.751 -5.013 0.360 1.00 93.69 104 LYS A N 1
ATOM 838 C CA . LYS A 1 104 ? -7.667 -5.884 0.823 1.00 93.69 104 LYS A CA 1
ATOM 839 C C . LYS A 1 104 ? -6.986 -5.372 2.085 1.00 93.69 104 LYS A C 1
ATOM 841 O O . LYS A 1 104 ? -6.909 -4.169 2.320 1.00 93.69 104 LYS A O 1
ATOM 846 N N . GLU A 1 105 ? -6.420 -6.304 2.841 1.00 91.88 105 GLU A N 1
ATOM 847 C CA . GLU A 1 105 ? -5.643 -6.042 4.049 1.00 91.88 105 GLU A CA 1
ATOM 848 C C . GLU A 1 105 ? -4.242 -6.613 3.883 1.00 91.88 105 GLU A C 1
ATOM 850 O O . GLU A 1 105 ? -4.070 -7.744 3.421 1.00 91.88 105 GLU A O 1
ATOM 855 N N . TYR A 1 106 ? -3.244 -5.833 4.278 1.00 86.69 106 TYR A N 1
ATOM 856 C CA . TYR A 1 106 ? -1.854 -6.257 4.280 1.00 86.69 106 TYR A CA 1
ATOM 857 C C . TYR A 1 106 ? -1.238 -6.017 5.645 1.00 86.69 106 TYR A C 1
ATOM 859 O O . TYR A 1 106 ? -1.448 -4.970 6.261 1.00 86.69 106 TYR A O 1
ATOM 867 N N . GLU A 1 107 ? -0.396 -6.948 6.078 1.00 82.38 107 GLU A N 1
ATOM 868 C CA . GLU A 1 107 ? 0.570 -6.647 7.126 1.00 82.38 107 GLU A CA 1
ATOM 869 C C . GLU A 1 107 ? 1.563 -5.609 6.596 1.00 82.38 107 GLU A C 1
ATOM 871 O O . GLU A 1 107 ? 2.167 -5.780 5.533 1.00 82.38 107 GLU A O 1
ATOM 876 N N . ALA A 1 108 ? 1.709 -4.516 7.334 1.00 70.94 108 ALA A N 1
ATOM 877 C CA . ALA A 1 108 ? 2.584 -3.411 6.991 1.00 70.94 108 ALA A CA 1
ATOM 878 C C . ALA A 1 108 ? 3.624 -3.181 8.091 1.00 70.94 108 ALA A C 1
ATOM 880 O O . ALA A 1 108 ? 3.365 -3.408 9.275 1.00 70.94 108 ALA A O 1
ATOM 881 N N . SER A 1 109 ? 4.809 -2.717 7.693 1.00 64.25 109 SER A N 1
ATOM 882 C CA . SER A 1 109 ? 5.883 -2.347 8.618 1.00 64.25 109 SER A CA 1
ATOM 883 C C . SER A 1 109 ? 6.395 -0.950 8.304 1.00 64.25 109 SER A C 1
ATOM 885 O O . SER A 1 109 ? 6.933 -0.711 7.222 1.00 64.25 109 SER A O 1
ATOM 887 N N . ILE A 1 110 ? 6.310 -0.042 9.280 1.00 52.84 110 ILE A N 1
ATOM 888 C CA . ILE A 1 110 ? 6.938 1.285 9.193 1.00 52.84 110 ILE A CA 1
ATOM 889 C C . ILE A 1 110 ? 8.473 1.227 9.375 1.00 52.84 110 ILE A C 1
ATOM 891 O O . ILE A 1 110 ? 9.158 2.163 8.979 1.00 52.84 110 ILE A O 1
ATOM 895 N N . HIS A 1 111 ? 9.054 0.139 9.904 1.00 46.97 111 HIS A N 1
ATOM 896 C CA . HIS A 1 111 ? 10.504 0.044 10.154 1.00 46.97 111 HIS A CA 1
ATOM 897 C C . HIS A 1 111 ? 11.176 -1.093 9.367 1.00 46.97 111 HIS A C 1
ATOM 899 O O . HIS A 1 111 ? 10.835 -2.268 9.520 1.00 46.97 111 HIS A O 1
ATOM 905 N N . GLY A 1 112 ? 12.191 -0.759 8.563 1.00 42.94 112 GLY A N 1
ATOM 906 C CA . GLY A 1 112 ? 12.967 -1.701 7.750 1.00 42.94 112 GLY A CA 1
ATOM 907 C C . GLY A 1 112 ? 13.984 -2.564 8.507 1.00 42.94 112 GLY A C 1
ATOM 908 O O . GLY A 1 112 ? 14.806 -3.219 7.869 1.00 42.94 112 GLY A O 1
ATOM 909 N N . CYS A 1 113 ? 13.936 -2.633 9.846 1.00 42.75 113 CYS A N 1
ATOM 910 C CA . CYS A 1 113 ? 14.905 -3.393 10.641 1.00 42.75 113 CYS A CA 1
ATOM 911 C C . CYS A 1 113 ? 14.238 -4.458 11.538 1.00 42.75 113 CYS A C 1
ATOM 913 O O . CYS A 1 113 ? 13.350 -4.185 12.342 1.00 42.75 113 CYS A O 1
ATOM 915 N N . TYR A 1 114 ? 14.707 -5.695 11.377 1.00 36.78 114 TYR A N 1
ATOM 916 C CA . TYR A 1 114 ? 14.088 -6.994 11.688 1.00 36.78 114 TYR A CA 1
ATOM 917 C C . TYR A 1 114 ? 13.877 -7.344 13.182 1.00 36.78 114 TYR A C 1
ATOM 919 O O . TYR A 1 114 ? 13.902 -8.519 13.533 1.00 36.78 114 TYR A O 1
ATOM 927 N N . LYS A 1 115 ? 13.735 -6.385 14.108 1.00 37.56 115 LYS A N 1
ATOM 928 C CA . LYS A 1 115 ? 13.667 -6.722 15.551 1.00 37.56 115 LYS A CA 1
ATOM 929 C C . LYS A 1 115 ? 12.524 -6.110 16.356 1.00 37.56 115 LYS A C 1
ATOM 931 O O . LYS A 1 115 ? 12.268 -6.601 17.448 1.00 37.56 115 LYS A O 1
ATOM 936 N N . LEU A 1 116 ? 11.812 -5.112 15.837 1.00 39.38 116 LEU A N 1
ATOM 937 C CA . LEU A 1 116 ? 10.676 -4.480 16.524 1.00 39.38 116 LEU A CA 1
ATOM 938 C C . LEU A 1 116 ? 9.622 -4.027 15.500 1.00 39.38 116 LEU A C 1
ATOM 940 O O . LEU A 1 116 ? 9.292 -2.848 15.403 1.00 39.38 116 LEU A O 1
ATOM 944 N N . THR A 1 117 ? 9.132 -4.950 14.672 1.00 49.38 117 THR A N 1
ATOM 945 C CA . THR A 1 117 ? 8.032 -4.669 13.741 1.00 49.38 117 THR A CA 1
ATOM 946 C C . THR A 1 117 ? 6.749 -4.443 14.532 1.00 49.38 117 THR A C 1
ATOM 948 O O . THR A 1 117 ? 6.135 -5.386 15.026 1.00 49.38 117 THR A O 1
ATOM 951 N N . CYS A 1 118 ? 6.331 -3.187 14.667 1.00 52.72 118 CYS A N 1
ATOM 952 C CA . CYS A 1 118 ? 4.957 -2.880 15.036 1.00 52.72 118 CYS A CA 1
ATOM 953 C C . CYS A 1 118 ? 4.056 -3.461 13.937 1.00 52.72 118 CYS A C 1
ATOM 955 O O . CYS A 1 118 ? 4.101 -2.972 12.813 1.00 52.72 118 CYS A O 1
ATOM 957 N N . HIS A 1 119 ? 3.292 -4.511 14.251 1.00 68.94 119 HIS A N 1
ATOM 958 C CA . HIS A 1 119 ? 2.326 -5.140 13.346 1.00 68.94 119 HIS A CA 1
ATOM 959 C C . HIS A 1 119 ? 1.241 -4.129 12.974 1.00 68.94 119 HIS A C 1
ATOM 961 O O . HIS A 1 119 ? 0.273 -3.958 13.709 1.00 68.94 119 HIS A O 1
ATOM 967 N N . GLN A 1 120 ? 1.448 -3.391 11.893 1.00 79.81 120 GLN A N 1
ATOM 968 C CA . GLN A 1 120 ? 0.482 -2.441 11.364 1.00 79.81 120 GLN A CA 1
ATOM 969 C C . GLN A 1 120 ? -0.295 -3.100 10.241 1.00 79.81 120 GLN A C 1
ATOM 971 O O . GLN A 1 120 ? 0.135 -4.103 9.670 1.00 79.81 120 GLN A O 1
ATOM 976 N N . THR A 1 121 ? -1.442 -2.524 9.918 1.00 87.94 121 THR A N 1
ATOM 977 C CA . THR A 1 121 ? -2.300 -3.057 8.865 1.00 87.94 121 THR A CA 1
ATOM 978 C C . THR A 1 121 ? -2.533 -1.972 7.840 1.00 87.94 121 THR A C 1
ATOM 980 O O . THR A 1 121 ? -3.065 -0.918 8.169 1.00 87.94 121 THR A O 1
ATOM 983 N N . LEU A 1 122 ? -2.114 -2.209 6.603 1.00 88.69 122 LEU A N 1
ATOM 984 C CA . LEU A 1 122 ? -2.473 -1.356 5.481 1.00 88.69 122 LEU A CA 1
ATOM 985 C C . LEU A 1 122 ? -3.773 -1.889 4.886 1.00 88.69 122 LEU A C 1
ATOM 987 O O . LEU A 1 122 ? -3.804 -2.988 4.332 1.00 88.69 122 LEU A O 1
ATOM 991 N N . LEU A 1 123 ? -4.836 -1.108 5.014 1.00 92.00 123 LEU A N 1
ATOM 992 C CA . LEU A 1 123 ? -6.109 -1.359 4.361 1.00 92.00 123 LEU A CA 1
ATOM 993 C C . LEU A 1 123 ? -6.117 -0.656 3.012 1.00 92.00 123 LEU A C 1
ATOM 995 O O . LEU A 1 123 ? -5.793 0.527 2.933 1.00 92.00 123 LEU A O 1
ATOM 999 N N . ILE A 1 124 ? -6.519 -1.371 1.970 1.00 93.94 124 ILE A N 1
ATOM 1000 C CA . ILE A 1 124 ? -6.909 -0.773 0.698 1.00 93.94 124 ILE A CA 1
ATOM 1001 C C . ILE A 1 124 ? -8.423 -0.749 0.673 1.00 93.94 124 ILE A C 1
ATOM 1003 O O . ILE A 1 124 ? -9.060 -1.800 0.773 1.00 93.94 124 ILE A O 1
ATOM 1007 N N . VAL A 1 125 ? -8.984 0.445 0.563 1.00 95.12 125 VAL A N 1
ATOM 1008 C CA . VAL A 1 125 ? -10.421 0.665 0.672 1.00 95.12 125 VAL A CA 1
ATOM 1009 C C . VAL A 1 125 ? -10.943 1.431 -0.531 1.00 95.12 125 VAL A C 1
ATOM 1011 O O . VAL A 1 125 ? -10.182 2.100 -1.233 1.00 95.12 125 VAL A O 1
ATOM 1014 N N . LYS A 1 126 ? -12.245 1.324 -0.768 1.00 94.88 126 LYS A N 1
ATOM 1015 C CA . LYS A 1 126 ? -12.946 1.984 -1.864 1.00 94.88 126 LYS A CA 1
ATOM 1016 C C . LYS A 1 126 ? -14.216 2.650 -1.346 1.00 94.88 126 LYS A C 1
ATOM 1018 O O . LYS A 1 126 ? -14.925 2.050 -0.540 1.00 94.88 126 LYS A O 1
ATOM 1023 N N . LYS A 1 127 ? -14.461 3.886 -1.786 1.00 87.19 127 LYS A N 1
ATOM 1024 C CA . LYS A 1 127 ? -15.728 4.595 -1.536 1.00 87.19 127 LYS A CA 1
ATOM 1025 C C . LYS A 1 127 ? -16.856 4.065 -2.409 1.00 87.19 127 LYS A C 1
ATOM 1027 O O . LYS A 1 127 ? -16.574 3.712 -3.580 1.00 87.19 127 LYS A O 1
#

Foldseek 3Di:
DDWLAFQADDVVDDDDALKAFPVRHRDHQDAPCVVPVVVLVVTQFMAHPNDTAGPVQWDWQHARGITIDGADPQKDKFKAFLVQATPPPRDHPVRCVVVWDFPDKDFHANGHDDDDGGRMIITIIGD

Sequence (127 aa):
MKELGVLCNCKFCRANSNARFENGDPVEADDYNTVSLYDREKNKYIIVDGVKYPLNRIVHTGGRRSVWIFLEENEEAILLSSKGKSFTDGRTKEEIEKEYEILKEYEASIHGCYKLTCHQTLLIVKK

pLDDT: mean 74.11, std 18.45, range [36.78, 95.81]

Radius of gyration: 14.87 Å; chains: 1; bounding box: 41×25×38 Å